Protein AF-X0Z3D9-F1 (afdb_monomer_lite)

Secondary structure (DSSP, 8-state):
-----PPPPPPPPPPP---S--HHHHHHHHHHHHHHHHHHT-S-EEEEEE-TTT--EEEEEEES---GGGGGGS-GGGSS-HHHH-----GGGGHHHHHHHHHHTTS--TT-EEEE-SEEEETTEEEE-SS--EEEEHHHHHHTT-HHHHHHHHTTS-HHHHHHHHT-

Radius of gyration: 25.2 Å; chains: 1; bounding box: 59×57×77 Å

Structure (mmCIF, N/CA/C/O backbone):
data_AF-X0Z3D9-F1
#
_entry.id   AF-X0Z3D9-F1
#
loop_
_atom_site.group_PDB
_atom_site.id
_atom_site.type_symbol
_atom_site.label_atom_id
_atom_site.label_alt_id
_atom_site.label_comp_id
_atom_site.label_asym_id
_atom_site.label_entity_id
_atom_site.label_seq_id
_atom_site.pdbx_PDB_ins_code
_atom_site.Cartn_x
_atom_site.Cartn_y
_atom_site.Cartn_z
_atom_site.occupancy
_atom_site.B_iso_or_equiv
_atom_site.auth_seq_id
_atom_site.auth_comp_id
_atom_site.auth_asym_id
_atom_site.auth_atom_id
_atom_site.pdbx_PDB_model_num
ATOM 1 N N . MET A 1 1 ? 28.939 40.260 -52.906 1.00 48.53 1 MET A N 1
ATOM 2 C CA . MET A 1 1 ? 28.468 39.968 -51.534 1.00 48.53 1 MET A CA 1
ATOM 3 C C . MET A 1 1 ? 29.134 38.681 -51.079 1.00 48.53 1 MET A C 1
ATOM 5 O O . MET A 1 1 ? 28.849 37.663 -51.698 1.00 48.53 1 MET A O 1
ATOM 9 N N . PRO A 1 2 ? 30.046 38.685 -50.094 1.00 54.38 2 PRO A N 1
ATOM 10 C CA . PRO A 1 2 ? 30.558 37.429 -49.574 1.00 54.38 2 PRO A CA 1
ATOM 11 C C . PRO A 1 2 ? 29.495 36.798 -48.664 1.00 54.38 2 PRO A C 1
ATOM 13 O O . PRO A 1 2 ? 29.003 37.431 -47.731 1.00 54.38 2 PRO A O 1
ATOM 16 N N . LEU A 1 3 ? 29.113 35.560 -48.979 1.00 55.81 3 LEU A N 1
ATOM 17 C CA . LEU A 1 3 ? 28.312 34.698 -48.115 1.00 55.81 3 LEU A CA 1
ATOM 18 C C . LEU A 1 3 ? 29.163 34.334 -46.894 1.00 55.81 3 LEU A C 1
ATOM 20 O O . LEU A 1 3 ? 30.202 33.692 -47.028 1.00 55.81 3 LEU A O 1
ATOM 24 N N . SER A 1 4 ? 28.738 34.771 -45.709 1.00 62.62 4 SER A N 1
ATOM 25 C CA . SER A 1 4 ? 29.351 34.367 -44.444 1.00 62.62 4 SER A CA 1
ATOM 26 C C . SER A 1 4 ? 28.965 32.912 -44.171 1.00 62.62 4 SER A C 1
ATOM 28 O O . SER A 1 4 ? 27.820 32.617 -43.826 1.00 62.62 4 SER A O 1
ATOM 30 N N . ILE A 1 5 ? 29.901 31.992 -44.399 1.00 66.25 5 ILE A N 1
ATOM 31 C CA . ILE A 1 5 ? 29.758 30.591 -44.004 1.00 66.25 5 ILE A CA 1
ATOM 32 C C . ILE A 1 5 ? 29.860 30.575 -42.477 1.00 66.25 5 ILE A C 1
ATOM 34 O O . ILE A 1 5 ? 30.923 30.853 -41.926 1.00 66.25 5 ILE A O 1
ATOM 38 N N . LYS A 1 6 ? 28.745 30.317 -41.783 1.00 66.31 6 LYS A N 1
ATOM 39 C CA . LYS A 1 6 ? 28.779 30.052 -40.340 1.00 66.31 6 LYS A CA 1
ATOM 40 C C . LYS A 1 6 ? 29.615 28.790 -40.116 1.00 66.31 6 LYS A C 1
ATOM 42 O O . LYS A 1 6 ? 29.271 27.738 -40.649 1.00 66.31 6 LYS A O 1
ATOM 47 N N . GLU A 1 7 ? 30.685 28.919 -39.337 1.00 69.25 7 GLU A N 1
ATOM 48 C CA . GLU A 1 7 ? 31.458 27.795 -38.798 1.00 69.25 7 GLU A CA 1
ATOM 49 C C . GLU A 1 7 ? 30.505 26.736 -38.204 1.00 69.25 7 GLU A C 1
ATOM 51 O O . GLU A 1 7 ? 29.535 27.108 -37.527 1.00 69.25 7 GLU A O 1
ATOM 56 N N . PRO A 1 8 ? 30.730 25.432 -38.455 1.00 67.06 8 PRO A N 1
ATOM 57 C CA . PRO A 1 8 ? 29.891 24.381 -37.900 1.00 67.06 8 PRO A CA 1
ATOM 58 C C . PRO A 1 8 ? 29.945 24.438 -36.371 1.00 67.06 8 PRO A C 1
ATOM 60 O O . PRO A 1 8 ? 31.006 24.353 -35.755 1.00 67.06 8 PRO A O 1
ATOM 63 N N . THR A 1 9 ? 28.785 24.613 -35.741 1.00 74.00 9 THR A N 1
ATOM 64 C CA . THR A 1 9 ? 28.669 24.603 -34.281 1.00 74.00 9 THR A CA 1
ATOM 65 C C . THR A 1 9 ? 29.103 23.244 -33.748 1.00 74.00 9 THR A C 1
ATOM 67 O O . THR A 1 9 ? 28.585 22.223 -34.202 1.00 74.00 9 THR A O 1
ATOM 70 N N . THR A 1 10 ? 30.013 23.218 -32.775 1.00 75.75 10 THR A N 1
ATOM 71 C CA . THR A 1 10 ? 30.435 21.978 -32.118 1.00 75.75 10 THR A CA 1
ATOM 72 C C . THR A 1 10 ? 29.220 21.285 -31.498 1.00 75.75 10 THR A C 1
ATOM 74 O O . THR A 1 10 ? 28.516 21.856 -30.661 1.00 75.75 10 THR A O 1
ATOM 77 N N . HIS A 1 11 ? 28.932 20.063 -31.945 1.00 79.56 11 HIS A N 1
ATOM 78 C CA . HIS A 1 11 ? 27.870 19.257 -31.353 1.00 79.56 11 HIS A CA 1
ATOM 79 C C . HIS A 1 11 ? 28.255 18.923 -29.908 1.00 79.56 11 HIS A C 1
ATOM 81 O O . HIS A 1 11 ? 29.385 18.518 -29.640 1.00 79.56 11 HIS A O 1
ATOM 87 N N . LYS A 1 12 ? 27.327 19.139 -28.974 1.00 84.50 12 LYS A N 1
ATOM 88 C CA . LYS A 1 12 ? 27.465 18.699 -27.584 1.00 84.50 12 LYS A CA 1
ATOM 89 C C . LYS A 1 12 ? 26.678 17.412 -27.410 1.00 84.50 12 LYS A C 1
ATOM 91 O O . LYS A 1 12 ? 25.503 17.375 -27.776 1.00 84.50 12 LYS A O 1
ATOM 96 N N . ASP A 1 13 ? 27.317 16.402 -26.838 1.00 89.31 13 ASP A N 1
ATOM 97 C CA . ASP A 1 13 ? 26.651 15.151 -26.494 1.00 89.31 13 ASP A CA 1
ATOM 98 C C . ASP A 1 13 ? 25.570 15.377 -25.430 1.00 89.31 13 ASP A C 1
ATOM 100 O O . ASP A 1 13 ? 25.634 16.311 -24.622 1.00 89.31 13 ASP A O 1
ATOM 104 N N . GLY A 1 14 ? 24.557 14.512 -25.446 1.00 91.25 14 GLY A N 1
ATOM 105 C CA . GLY A 1 14 ? 23.520 14.500 -24.421 1.00 91.25 14 GLY A CA 1
ATOM 106 C C . GLY A 1 14 ? 24.076 14.083 -23.058 1.00 91.25 14 GLY A C 1
ATOM 107 O O . GLY A 1 14 ? 25.029 13.311 -22.964 1.00 91.25 14 GLY A O 1
ATOM 108 N N . HIS A 1 15 ? 23.456 14.576 -21.988 1.00 94.56 15 HIS A N 1
ATOM 109 C CA . HIS A 1 15 ? 23.776 14.140 -20.630 1.00 94.56 15 HIS A CA 1
ATOM 110 C C . HIS A 1 15 ? 23.150 12.776 -20.314 1.00 94.56 15 HIS A C 1
ATOM 112 O O . HIS A 1 15 ? 22.060 12.457 -20.791 1.00 94.56 15 HIS A O 1
ATOM 118 N N . SER A 1 16 ? 23.811 12.008 -19.449 1.00 95.94 16 SER A N 1
ATOM 119 C CA . SER A 1 16 ? 23.262 10.775 -18.880 1.00 95.94 16 SER A CA 1
ATOM 120 C C . SER A 1 16 ? 22.297 11.066 -17.730 1.00 95.94 16 SER A C 1
ATOM 122 O O . SER A 1 16 ? 22.483 12.021 -16.975 1.00 95.94 16 SER A O 1
ATOM 124 N N . ILE A 1 17 ? 21.299 10.197 -17.566 1.00 96.75 17 ILE A N 1
ATOM 125 C CA . ILE A 1 17 ? 20.375 10.191 -16.428 1.00 96.75 17 ILE A CA 1
ATOM 126 C C . ILE A 1 17 ? 20.689 8.956 -15.585 1.00 96.75 17 ILE A C 1
ATOM 128 O O . ILE A 1 17 ? 20.706 7.843 -16.107 1.00 96.75 17 ILE A O 1
ATOM 132 N N . VAL A 1 18 ? 20.933 9.158 -14.291 1.00 97.44 18 VAL A N 1
ATOM 133 C CA . VAL A 1 18 ? 21.109 8.075 -13.318 1.00 97.44 18 VAL A CA 1
ATOM 134 C C . VAL A 1 18 ? 19.812 7.937 -12.534 1.00 97.44 18 VAL A C 1
ATOM 136 O O . VAL A 1 18 ? 19.299 8.920 -12.001 1.00 97.44 18 VAL A O 1
ATOM 139 N N . LEU A 1 19 ? 19.263 6.726 -12.512 1.00 98.25 19 LEU A N 1
ATOM 140 C CA . LEU A 1 19 ? 18.050 6.396 -11.772 1.00 98.25 19 LEU A CA 1
ATOM 141 C C . LEU A 1 19 ? 18.408 5.872 -10.378 1.00 98.25 19 LEU A C 1
ATOM 143 O O . LEU A 1 19 ? 19.526 5.426 -10.144 1.00 98.25 19 LEU A O 1
ATOM 147 N N . THR A 1 20 ? 17.424 5.871 -9.482 1.00 98.56 20 THR A N 1
ATOM 148 C CA . THR A 1 20 ? 17.495 5.185 -8.179 1.00 98.56 20 THR A CA 1
ATOM 149 C C . THR A 1 20 ? 17.198 3.688 -8.283 1.00 98.56 20 THR A C 1
ATOM 151 O O . THR A 1 20 ? 17.335 2.964 -7.303 1.00 98.56 20 THR A O 1
ATOM 154 N N . ILE A 1 21 ? 16.740 3.239 -9.456 1.00 98.56 21 ILE A N 1
ATOM 155 C CA . ILE A 1 21 ? 16.381 1.848 -9.714 1.00 98.56 21 ILE A CA 1
ATOM 156 C C . ILE A 1 21 ? 17.631 0.983 -9.602 1.00 98.56 21 ILE A C 1
ATOM 158 O O . ILE A 1 21 ? 18.633 1.235 -10.271 1.00 98.56 21 ILE A O 1
ATOM 162 N N . ASP A 1 22 ? 17.526 -0.068 -8.801 1.00 98.69 22 ASP A N 1
ATOM 163 C CA . ASP A 1 22 ? 18.503 -1.143 -8.751 1.00 98.69 22 ASP A CA 1
ATOM 164 C C . ASP A 1 22 ? 18.049 -2.240 -9.723 1.00 98.69 22 ASP A C 1
ATOM 166 O O . ASP A 1 22 ? 16.934 -2.756 -9.606 1.00 98.69 22 ASP A O 1
ATOM 170 N N . GLU A 1 23 ? 18.880 -2.587 -10.711 1.00 98.38 23 GLU A N 1
ATOM 171 C CA . GLU A 1 23 ? 18.469 -3.518 -11.773 1.00 98.38 23 GLU A CA 1
ATOM 172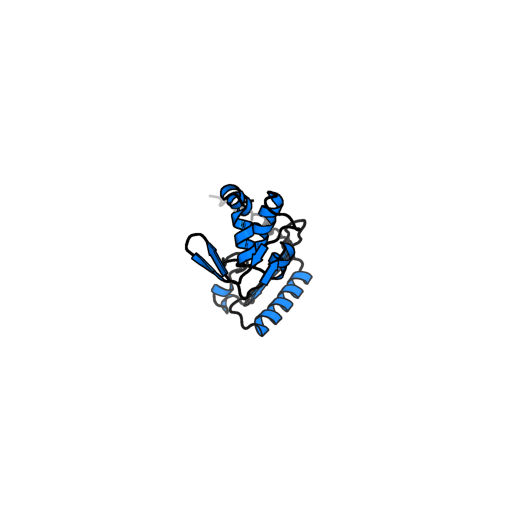 C C . GLU A 1 23 ? 18.133 -4.915 -11.234 1.00 98.38 23 GLU A C 1
ATOM 174 O O . GLU A 1 23 ? 17.233 -5.581 -11.750 1.00 98.38 23 GLU A O 1
ATOM 179 N N . VAL A 1 24 ? 18.825 -5.354 -10.177 1.00 98.62 24 VAL A N 1
ATOM 180 C CA . VAL A 1 24 ? 18.635 -6.681 -9.589 1.00 98.62 24 VAL A CA 1
ATOM 181 C C . VAL A 1 24 ? 17.309 -6.710 -8.839 1.00 98.62 24 VAL A C 1
ATOM 183 O O . VAL A 1 24 ? 16.515 -7.638 -9.013 1.00 98.62 24 VAL A O 1
ATOM 186 N N . ILE A 1 25 ? 17.028 -5.673 -8.044 1.00 98.69 25 ILE A N 1
ATOM 187 C CA . ILE A 1 25 ? 15.747 -5.541 -7.338 1.00 98.69 25 ILE A CA 1
ATOM 188 C C . ILE A 1 25 ? 14.599 -5.393 -8.342 1.00 98.69 25 ILE A C 1
ATOM 190 O O . ILE A 1 25 ? 13.558 -6.035 -8.166 1.00 98.69 25 ILE A O 1
ATOM 194 N N . GLN A 1 26 ? 14.778 -4.612 -9.411 1.00 98.75 26 GLN A N 1
ATOM 195 C CA . GLN A 1 26 ? 13.790 -4.466 -10.481 1.00 98.75 26 GLN A CA 1
ATOM 196 C C . GLN A 1 26 ? 13.462 -5.816 -11.119 1.00 98.75 26 GLN A C 1
ATOM 198 O O . GLN A 1 26 ? 12.290 -6.191 -11.157 1.00 98.75 26 GLN A O 1
ATOM 203 N N . TYR A 1 27 ? 14.477 -6.570 -11.547 1.00 98.44 27 TYR A N 1
ATOM 204 C CA . TYR A 1 27 ? 14.295 -7.876 -12.179 1.00 98.44 27 TYR A CA 1
ATOM 205 C C . TYR A 1 27 ? 13.538 -8.855 -11.268 1.00 98.44 27 TYR A C 1
ATOM 207 O O . TYR A 1 27 ? 12.531 -9.440 -11.671 1.00 98.44 27 TYR A O 1
ATOM 215 N N . ILE A 1 28 ? 13.956 -8.978 -10.001 1.00 98.69 28 ILE A N 1
ATOM 216 C CA . ILE A 1 28 ? 13.289 -9.854 -9.022 1.00 98.69 28 ILE A CA 1
ATOM 217 C C . ILE A 1 28 ? 11.829 -9.427 -8.810 1.00 98.69 28 ILE A C 1
ATOM 219 O O . ILE A 1 28 ? 10.932 -10.272 -8.724 1.00 98.69 28 ILE A O 1
ATOM 223 N N . THR A 1 29 ? 11.575 -8.119 -8.739 1.00 98.62 29 THR A N 1
ATOM 224 C CA . THR A 1 29 ? 10.229 -7.562 -8.551 1.00 98.62 29 THR A CA 1
ATOM 225 C C . THR A 1 29 ? 9.334 -7.863 -9.753 1.00 98.62 29 THR A C 1
ATOM 227 O O . THR A 1 29 ? 8.185 -8.276 -9.577 1.00 98.62 29 THR A O 1
ATOM 230 N N . GLU A 1 30 ? 9.849 -7.712 -10.973 1.00 98.31 30 GLU A N 1
ATOM 231 C CA . GLU A 1 30 ? 9.136 -8.037 -12.210 1.00 98.31 30 GLU A CA 1
ATOM 232 C C . GLU A 1 30 ? 8.808 -9.527 -12.320 1.00 98.31 30 GLU A C 1
ATOM 234 O O . GLU A 1 30 ? 7.672 -9.875 -12.657 1.00 98.31 30 GLU A O 1
ATOM 239 N N . GLU A 1 31 ? 9.757 -10.409 -11.991 1.00 98.25 31 GLU A N 1
ATOM 240 C CA . GLU A 1 31 ? 9.533 -11.857 -11.977 1.00 98.25 31 GLU A CA 1
ATOM 241 C C . GLU A 1 31 ? 8.477 -12.268 -10.944 1.00 98.25 31 GLU A C 1
ATOM 243 O O . GLU A 1 31 ? 7.591 -13.083 -11.230 1.00 98.25 31 GLU A O 1
ATOM 248 N N . ALA A 1 32 ? 8.551 -11.718 -9.730 1.00 98.38 32 ALA A N 1
ATOM 249 C CA . ALA A 1 32 ? 7.583 -11.999 -8.675 1.00 98.38 32 ALA A CA 1
ATOM 250 C C . ALA A 1 32 ? 6.179 -11.509 -9.059 1.00 98.38 32 ALA A C 1
ATOM 252 O O . ALA A 1 32 ? 5.195 -12.241 -8.892 1.00 98.38 32 ALA A O 1
ATOM 253 N N . LEU A 1 33 ? 6.087 -10.299 -9.620 1.00 98.31 33 LEU A N 1
ATOM 254 C CA . LEU A 1 33 ? 4.829 -9.730 -10.088 1.00 98.31 33 LEU A CA 1
ATOM 255 C C . LEU A 1 33 ? 4.241 -10.539 -11.246 1.00 98.31 33 LEU A C 1
ATOM 257 O O . LEU A 1 33 ? 3.034 -10.772 -11.256 1.00 98.31 33 LEU A O 1
ATOM 261 N N . ASP A 1 34 ? 5.060 -11.006 -12.191 1.00 97.38 34 ASP A N 1
ATOM 262 C CA . ASP A 1 34 ? 4.592 -11.845 -13.297 1.00 97.38 34 ASP A CA 1
ATOM 263 C C . ASP A 1 34 ? 3.967 -13.149 -12.785 1.00 97.38 34 ASP A C 1
ATOM 265 O O . ASP A 1 34 ? 2.822 -13.461 -13.117 1.00 97.38 34 ASP A O 1
ATOM 269 N N . LYS A 1 35 ? 4.651 -13.852 -11.872 1.00 97.44 35 LYS A N 1
ATOM 270 C CA . LYS A 1 35 ? 4.127 -15.075 -11.237 1.00 97.44 35 LYS A CA 1
ATOM 271 C C . LYS A 1 35 ? 2.785 -14.823 -10.541 1.00 97.44 35 LYS A C 1
ATOM 273 O O . LYS A 1 35 ? 1.847 -15.612 -10.692 1.00 97.44 35 LYS A O 1
ATOM 278 N N . ALA A 1 36 ? 2.667 -13.722 -9.797 1.00 97.88 36 ALA A N 1
ATOM 279 C CA . ALA A 1 36 ? 1.425 -13.344 -9.125 1.00 97.88 36 ALA A CA 1
ATOM 280 C C . ALA A 1 36 ? 0.308 -12.970 -10.118 1.00 97.88 36 ALA A C 1
ATOM 282 O O . ALA A 1 36 ? -0.849 -13.363 -9.934 1.00 97.88 36 ALA A O 1
ATOM 283 N N . PHE A 1 37 ? 0.644 -12.255 -11.191 1.00 97.31 37 PHE A N 1
ATOM 284 C CA . PHE A 1 37 ? -0.285 -11.841 -12.240 1.00 97.31 37 PHE A CA 1
ATOM 285 C C . PHE A 1 37 ? -0.876 -13.050 -12.980 1.00 97.31 37 PHE A C 1
ATOM 287 O O . PHE A 1 37 ? -2.099 -13.175 -13.069 1.00 97.31 37 PHE A O 1
ATOM 294 N N . GLN A 1 38 ? -0.032 -14.000 -13.400 1.00 95.75 38 GLN A N 1
ATOM 295 C CA . GLN A 1 38 ? -0.479 -15.230 -14.067 1.00 95.75 38 GLN A CA 1
ATOM 296 C C . GLN A 1 38 ? -1.383 -16.082 -13.165 1.00 95.75 38 GLN A C 1
ATOM 298 O O . GLN A 1 38 ? -2.407 -16.603 -13.611 1.00 95.75 38 GLN A O 1
ATOM 303 N N . LYS A 1 39 ? -1.048 -16.196 -11.872 1.00 97.44 39 LYS A N 1
ATOM 304 C CA . LYS A 1 39 ? -1.842 -16.970 -10.906 1.00 97.44 39 LYS A CA 1
ATOM 305 C C . LYS A 1 39 ? -3.196 -16.326 -10.600 1.00 97.44 39 LYS A C 1
ATOM 307 O O . LYS A 1 39 ? -4.192 -17.033 -10.463 1.00 97.44 39 LYS A O 1
ATOM 312 N N . SER A 1 40 ? -3.230 -15.004 -10.450 1.00 96.75 40 SER A N 1
ATOM 313 C CA . SER A 1 40 ? -4.429 -14.265 -10.028 1.00 96.75 40 SER A CA 1
ATOM 314 C C . SER A 1 40 ? -5.428 -14.012 -11.155 1.00 96.75 40 SER A C 1
ATOM 316 O O . SER A 1 40 ? -6.600 -13.776 -10.867 1.00 96.75 40 SER A O 1
ATOM 318 N N . LYS A 1 41 ? -4.988 -14.051 -12.422 1.00 93.19 41 LYS A N 1
ATOM 319 C CA . LYS A 1 41 ? -5.784 -13.620 -13.588 1.00 93.19 41 LYS A CA 1
ATOM 320 C C . LYS A 1 41 ? -6.318 -12.185 -13.433 1.00 93.19 41 LYS A C 1
ATOM 322 O O . LYS A 1 41 ? -7.414 -11.866 -13.897 1.00 93.19 41 LYS A O 1
ATOM 327 N N . ALA A 1 42 ? -5.563 -11.329 -12.743 1.00 95.06 42 ALA A N 1
ATOM 328 C CA . ALA A 1 42 ? -5.912 -9.928 -12.554 1.00 95.06 42 ALA A CA 1
ATOM 329 C C . ALA A 1 42 ? -5.897 -9.160 -13.889 1.00 95.06 42 ALA A C 1
ATOM 331 O O . ALA A 1 42 ? -5.232 -9.550 -14.845 1.00 95.06 42 ALA A O 1
ATOM 332 N N . LYS A 1 43 ? -6.610 -8.028 -13.953 1.00 94.06 43 LYS A N 1
ATOM 333 C CA . LYS A 1 43 ? -6.583 -7.135 -15.129 1.00 94.06 43 LYS A CA 1
ATOM 334 C C . LYS A 1 43 ? -5.262 -6.371 -15.249 1.00 94.06 43 LYS A C 1
ATOM 336 O O . LYS A 1 43 ? -4.804 -6.103 -16.354 1.00 94.06 43 LYS A O 1
ATOM 341 N N . ALA A 1 44 ? -4.677 -6.018 -14.108 1.00 95.00 44 ALA A N 1
ATOM 342 C CA . ALA A 1 44 ? -3.384 -5.366 -13.987 1.00 95.00 44 ALA A CA 1
ATOM 343 C C . ALA A 1 44 ? -2.757 -5.709 -12.627 1.00 95.00 44 ALA A C 1
ATOM 345 O O . ALA A 1 44 ? -3.462 -6.112 -11.700 1.00 95.00 44 ALA A O 1
ATOM 346 N N . GLY A 1 45 ? -1.446 -5.535 -12.511 1.00 96.00 45 GLY A N 1
ATOM 347 C CA . GLY A 1 45 ? -0.683 -5.672 -11.277 1.00 96.00 45 GLY A CA 1
ATOM 348 C C . GLY A 1 45 ? 0.432 -4.634 -11.229 1.00 96.00 45 GLY A C 1
ATOM 349 O O . GLY A 1 45 ? 0.987 -4.274 -12.265 1.00 96.00 45 GLY A O 1
ATOM 350 N N . ILE A 1 46 ? 0.735 -4.140 -10.033 1.00 97.31 46 ILE A N 1
ATOM 351 C CA . ILE A 1 46 ? 1.773 -3.140 -9.777 1.00 97.31 46 ILE A CA 1
ATOM 352 C C . ILE A 1 46 ? 2.554 -3.601 -8.546 1.00 97.31 46 ILE A C 1
ATOM 354 O O . ILE A 1 46 ? 1.949 -4.056 -7.574 1.00 97.31 46 ILE A O 1
ATOM 358 N N . ALA A 1 47 ? 3.876 -3.471 -8.580 1.00 97.94 47 ALA A N 1
ATOM 359 C CA . ALA A 1 47 ? 4.742 -3.667 -7.425 1.00 97.94 47 ALA A CA 1
ATOM 360 C C . ALA A 1 47 ? 5.780 -2.541 -7.369 1.00 97.94 47 ALA A C 1
ATOM 362 O O . ALA A 1 47 ? 6.421 -2.237 -8.374 1.00 97.94 47 ALA A O 1
ATOM 363 N N . ILE A 1 48 ? 5.924 -1.915 -6.201 1.00 98.31 48 ILE A N 1
ATOM 364 C CA . ILE A 1 48 ? 6.869 -0.820 -5.960 1.00 98.31 48 ILE A CA 1
ATOM 365 C C . ILE A 1 48 ? 7.719 -1.199 -4.750 1.00 98.31 48 ILE A C 1
ATOM 367 O O . ILE A 1 48 ? 7.175 -1.613 -3.725 1.00 98.31 48 ILE A O 1
ATOM 371 N N . VAL A 1 49 ? 9.035 -1.045 -4.871 1.00 98.56 49 VAL A N 1
ATOM 372 C CA . VAL A 1 49 ? 9.995 -1.232 -3.778 1.00 98.56 49 VAL A CA 1
ATOM 373 C C . VAL A 1 49 ? 10.642 0.112 -3.484 1.00 98.56 49 VAL A C 1
ATOM 375 O O . VAL A 1 49 ? 11.168 0.762 -4.388 1.00 98.56 49 VAL A O 1
ATOM 378 N N . VAL A 1 50 ? 10.582 0.526 -2.222 1.00 98.56 50 VAL A N 1
ATOM 379 C CA . VAL A 1 50 ? 11.050 1.835 -1.758 1.00 98.56 50 VAL A CA 1
ATOM 380 C C . VAL A 1 50 ? 12.071 1.633 -0.647 1.00 98.56 50 VAL A C 1
ATOM 382 O O . VAL A 1 50 ? 11.825 0.830 0.253 1.00 98.56 50 VAL A O 1
ATOM 385 N N . GLU A 1 51 ? 13.179 2.373 -0.682 1.00 98.38 51 GLU A N 1
ATOM 386 C CA . GLU A 1 51 ? 14.094 2.492 0.458 1.00 98.38 51 GLU A CA 1
ATOM 387 C C . GLU A 1 51 ? 13.444 3.384 1.533 1.00 98.38 51 GLU A C 1
ATOM 389 O O . GLU A 1 51 ? 13.263 4.583 1.299 1.00 98.38 51 GLU A O 1
ATOM 394 N N . PRO A 1 52 ? 13.080 2.863 2.722 1.00 97.31 52 PRO A N 1
ATOM 395 C CA . PRO A 1 52 ? 12.284 3.620 3.689 1.00 97.31 52 PRO A CA 1
ATOM 396 C C . PRO A 1 52 ? 12.966 4.880 4.224 1.00 97.31 52 PRO A C 1
ATOM 398 O O . PRO A 1 52 ? 12.281 5.817 4.628 1.00 97.31 52 PRO A O 1
ATOM 401 N N . LYS A 1 53 ? 14.305 4.907 4.268 1.00 97.81 53 LYS A N 1
ATOM 402 C CA . LYS A 1 53 ? 15.046 6.055 4.809 1.00 97.81 53 LYS A CA 1
ATOM 403 C C . LYS A 1 53 ? 15.130 7.225 3.836 1.00 97.81 53 LYS A C 1
ATOM 405 O O . LYS A 1 53 ? 15.104 8.369 4.280 1.00 97.81 53 LYS A O 1
ATOM 410 N N . THR A 1 54 ? 15.283 6.943 2.544 1.00 97.88 54 THR A N 1
ATOM 411 C CA . THR A 1 54 ? 15.527 7.962 1.509 1.00 97.88 54 THR A CA 1
ATOM 412 C C . THR A 1 54 ? 14.289 8.246 0.663 1.00 97.88 54 THR A C 1
ATOM 414 O O . THR A 1 54 ? 14.191 9.315 0.068 1.00 97.88 54 THR A O 1
ATOM 417 N N . GLY A 1 55 ? 13.333 7.314 0.618 1.00 97.56 55 GLY A N 1
ATOM 418 C CA . GLY A 1 55 ? 12.193 7.362 -0.295 1.00 97.56 55 GLY A CA 1
ATOM 419 C C . GLY A 1 55 ? 12.560 7.014 -1.740 1.00 97.56 55 GLY A C 1
ATOM 420 O O . GLY A 1 55 ? 11.720 7.147 -2.629 1.00 97.56 55 GLY A O 1
ATOM 421 N N . GLU A 1 56 ? 13.797 6.579 -1.993 1.00 98.50 56 GLU A N 1
ATOM 422 C CA . GLU A 1 56 ? 14.247 6.182 -3.323 1.00 98.50 56 GLU A CA 1
ATOM 423 C C . GLU A 1 56 ? 13.451 4.980 -3.827 1.00 98.50 56 GLU A C 1
ATOM 425 O O . GLU A 1 56 ? 13.207 4.015 -3.098 1.00 98.50 56 GLU A O 1
ATOM 430 N N . ILE A 1 57 ? 13.049 5.037 -5.097 1.00 98.62 57 ILE A N 1
ATOM 431 C CA . ILE A 1 57 ? 12.361 3.924 -5.741 1.00 98.62 57 ILE A CA 1
ATOM 432 C C . ILE A 1 57 ? 13.424 2.977 -6.277 1.00 98.62 57 ILE A C 1
ATOM 434 O O . ILE A 1 57 ? 14.099 3.296 -7.256 1.00 98.62 57 ILE A O 1
ATOM 438 N N . LEU A 1 58 ? 13.555 1.821 -5.636 1.00 98.69 58 LEU A N 1
ATOM 439 C CA . LEU A 1 58 ? 14.509 0.784 -6.023 1.00 98.69 58 LEU A CA 1
ATOM 440 C C . LEU A 1 58 ? 13.955 -0.097 -7.144 1.00 98.69 58 LEU A C 1
ATOM 442 O O . LEU A 1 58 ? 14.717 -0.587 -7.970 1.00 98.69 58 LEU A O 1
ATOM 446 N N . ALA A 1 59 ? 12.631 -0.277 -7.187 1.00 98.75 59 ALA A N 1
ATOM 447 C CA . ALA A 1 59 ? 11.945 -0.964 -8.273 1.00 98.75 59 ALA A CA 1
ATOM 448 C C . ALA A 1 59 ? 10.509 -0.464 -8.466 1.00 98.75 59 ALA A C 1
ATOM 450 O O . ALA A 1 59 ? 9.815 -0.116 -7.508 1.00 98.75 59 ALA A O 1
ATOM 451 N N . MET A 1 60 ? 10.045 -0.482 -9.713 1.00 98.50 60 MET A N 1
ATOM 452 C CA . MET A 1 60 ? 8.677 -0.171 -10.114 1.00 98.50 60 MET A CA 1
ATOM 453 C C . MET A 1 60 ? 8.274 -1.085 -11.277 1.00 98.50 60 MET A C 1
ATOM 455 O O . MET A 1 60 ? 8.627 -0.846 -12.430 1.00 98.50 60 MET A O 1
ATOM 459 N N . ALA A 1 61 ? 7.536 -2.148 -10.970 1.00 98.00 61 ALA A N 1
ATOM 460 C CA . ALA A 1 61 ? 7.119 -3.171 -11.923 1.00 98.00 61 ALA A CA 1
ATOM 461 C C . ALA A 1 61 ? 5.609 -3.116 -12.180 1.00 98.00 61 ALA A C 1
ATOM 463 O O . ALA A 1 61 ? 4.814 -2.864 -11.270 1.00 98.00 61 ALA A O 1
ATOM 464 N N . ILE A 1 62 ? 5.204 -3.381 -13.426 1.00 97.38 62 ILE A N 1
ATOM 465 C CA . ILE A 1 62 ? 3.803 -3.341 -13.864 1.00 97.38 62 ILE A CA 1
ATOM 466 C C . ILE A 1 62 ? 3.496 -4.543 -14.758 1.00 97.38 62 ILE A C 1
ATOM 468 O O . ILE A 1 62 ? 4.319 -4.958 -15.575 1.00 97.38 62 ILE A O 1
ATOM 472 N N . LYS A 1 63 ? 2.283 -5.087 -14.633 1.00 96.25 63 LYS A N 1
ATOM 473 C CA . LYS A 1 63 ? 1.704 -6.070 -15.554 1.00 96.25 63 LYS A CA 1
ATOM 474 C C . LYS A 1 63 ? 0.277 -5.663 -15.952 1.00 96.25 63 LYS A C 1
ATOM 476 O O . LYS A 1 63 ? -0.453 -5.161 -15.100 1.00 96.25 63 LYS A O 1
ATOM 481 N N . PRO A 1 64 ? -0.156 -5.908 -17.203 1.00 95.19 64 PRO A N 1
ATOM 482 C CA . PRO A 1 64 ? 0.690 -6.244 -18.352 1.00 95.19 64 PRO A CA 1
ATOM 483 C C . PRO A 1 64 ? 1.655 -5.093 -18.703 1.00 95.19 64 PRO A C 1
ATOM 485 O O . PRO A 1 64 ? 1.347 -3.931 -18.457 1.00 95.19 64 PRO A O 1
ATOM 488 N N . SER A 1 65 ? 2.815 -5.440 -19.268 1.00 92.88 65 SER A N 1
ATOM 489 C CA . SER A 1 65 ? 3.834 -4.496 -19.761 1.00 92.88 65 SER A CA 1
ATOM 490 C C . SER A 1 65 ? 4.030 -4.667 -21.277 1.00 92.88 65 SER A C 1
ATOM 492 O O . SER A 1 65 ? 3.341 -5.477 -21.904 1.00 92.88 65 SER A O 1
ATOM 494 N N . TYR A 1 66 ? 4.950 -3.912 -21.871 1.00 94.94 66 TYR A N 1
ATOM 495 C CA . TYR A 1 66 ? 5.289 -3.946 -23.294 1.00 94.94 66 TYR A CA 1
ATOM 496 C C . TYR A 1 66 ? 6.808 -3.920 -23.501 1.00 94.94 66 TYR A C 1
ATOM 498 O O . TYR A 1 66 ? 7.545 -3.462 -22.632 1.00 94.94 66 TYR A O 1
ATOM 506 N N . ASP A 1 67 ? 7.272 -4.395 -24.660 1.00 95.69 67 ASP A N 1
ATOM 507 C CA . ASP A 1 67 ? 8.669 -4.231 -25.073 1.00 95.69 67 ASP A CA 1
ATOM 508 C C . ASP A 1 67 ? 8.845 -2.852 -25.736 1.00 95.69 67 ASP A C 1
ATOM 510 O O . ASP A 1 67 ? 8.254 -2.611 -26.800 1.00 95.69 67 ASP A O 1
ATOM 514 N N . PRO A 1 68 ? 9.640 -1.938 -25.150 1.00 94.56 68 PRO A N 1
ATOM 515 C CA . PRO A 1 68 ? 9.837 -0.605 -25.705 1.00 94.56 68 PRO A CA 1
ATOM 516 C C . PRO A 1 68 ? 10.533 -0.620 -27.072 1.00 94.56 68 PRO A C 1
ATOM 518 O O . PRO A 1 68 ? 10.279 0.276 -27.877 1.00 94.56 68 PRO A O 1
ATOM 521 N N . ASN A 1 69 ? 11.321 -1.653 -27.399 1.00 97.38 69 ASN A N 1
ATOM 522 C CA . ASN A 1 69 ? 11.943 -1.793 -28.722 1.00 97.38 69 ASN A CA 1
ATOM 523 C C . ASN A 1 69 ? 10.903 -2.015 -29.835 1.00 97.38 69 ASN A C 1
ATOM 525 O O . ASN A 1 69 ? 11.173 -1.746 -31.006 1.00 97.38 69 ASN A O 1
ATOM 529 N N . TYR A 1 70 ? 9.699 -2.477 -29.476 1.00 96.88 70 TYR A N 1
ATOM 530 C CA . TYR A 1 70 ? 8.588 -2.731 -30.396 1.00 96.88 70 TYR A CA 1
ATOM 531 C C . TYR A 1 70 ? 7.274 -2.100 -29.917 1.00 96.88 70 TYR A C 1
ATOM 533 O O . TYR A 1 70 ? 6.197 -2.658 -30.138 1.00 96.88 70 TYR A O 1
ATOM 541 N N . PHE A 1 71 ? 7.338 -0.936 -29.263 1.00 94.69 71 PHE A N 1
ATOM 542 C CA . PHE A 1 71 ? 6.186 -0.284 -28.623 1.00 94.69 71 PHE A CA 1
ATOM 543 C C . PHE A 1 71 ? 4.967 -0.110 -29.551 1.00 94.69 71 PHE A C 1
ATOM 545 O O . PHE A 1 71 ? 3.822 -0.238 -29.116 1.00 94.69 71 PHE A O 1
ATOM 552 N N . ASN A 1 72 ? 5.202 0.116 -30.847 1.00 96.19 72 ASN A N 1
ATOM 553 C CA . ASN A 1 72 ? 4.176 0.272 -31.880 1.00 96.19 72 ASN A CA 1
ATOM 554 C C . ASN A 1 72 ? 3.335 -0.994 -32.139 1.00 96.19 72 ASN A C 1
ATOM 556 O O . ASN A 1 72 ? 2.276 -0.892 -32.756 1.00 96.19 72 ASN A O 1
ATOM 560 N N . LYS A 1 73 ? 3.778 -2.168 -31.673 1.00 96.81 73 LYS A N 1
ATOM 561 C CA . LYS A 1 73 ? 3.018 -3.429 -31.733 1.00 96.81 73 LYS A CA 1
ATOM 562 C C . LYS A 1 73 ? 2.028 -3.587 -30.576 1.00 96.81 73 LYS A C 1
ATOM 564 O O . LYS A 1 73 ? 1.209 -4.502 -30.607 1.00 96.81 73 LYS A O 1
ATOM 569 N N . TYR A 1 74 ? 2.097 -2.721 -29.566 1.00 96.19 74 TYR A N 1
ATOM 570 C CA . TYR A 1 74 ? 1.276 -2.797 -28.361 1.00 96.19 74 TYR A CA 1
ATOM 571 C C . TYR A 1 74 ? 0.219 -1.682 -28.331 1.00 96.19 74 TYR A C 1
ATOM 573 O O . TYR A 1 74 ? 0.465 -0.581 -28.832 1.00 96.19 74 TYR A O 1
ATOM 581 N N . PRO A 1 75 ? -0.954 -1.916 -27.711 1.00 95.56 75 PRO A N 1
ATOM 582 C CA . PRO A 1 75 ? -1.941 -0.867 -27.482 1.00 95.56 75 PRO A CA 1
ATOM 583 C C . PRO A 1 75 ? -1.360 0.281 -26.652 1.00 95.56 75 PRO A C 1
ATOM 585 O O . PRO A 1 75 ? -0.667 0.044 -25.663 1.00 95.56 75 PRO A O 1
ATOM 588 N N . ARG A 1 76 ? -1.722 1.526 -26.989 1.00 93.38 76 ARG A N 1
ATOM 589 C CA . ARG A 1 76 ? -1.240 2.727 -26.277 1.00 93.38 76 ARG A CA 1
ATOM 590 C C . ARG A 1 76 ? -1.552 2.724 -24.779 1.00 93.38 76 ARG A C 1
ATOM 592 O O . ARG A 1 76 ? -0.813 3.316 -24.005 1.00 93.38 76 ARG A O 1
ATOM 599 N N . ASP A 1 77 ? -2.619 2.043 -24.364 1.00 92.88 77 ASP A N 1
ATOM 600 C CA . ASP A 1 77 ? -2.981 1.895 -2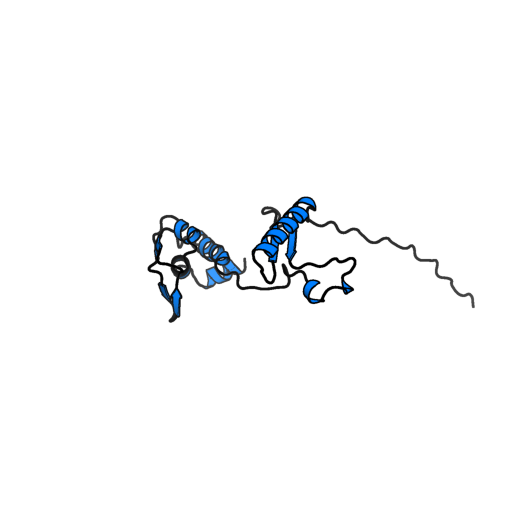2.948 1.00 92.88 77 ASP A CA 1
ATOM 601 C C . ASP A 1 77 ? -1.924 1.133 -22.126 1.00 92.88 77 ASP A C 1
ATOM 603 O O . ASP A 1 77 ? -1.862 1.296 -20.911 1.00 92.88 77 ASP A O 1
ATOM 607 N N . LEU A 1 78 ? -1.067 0.330 -22.769 1.00 94.44 78 LEU A N 1
ATOM 608 C CA . LEU A 1 78 ? 0.049 -0.348 -22.102 1.00 94.44 78 LEU A CA 1
ATOM 609 C C . LEU A 1 78 ? 1.280 0.544 -21.945 1.00 94.44 78 LEU A C 1
ATOM 611 O O . LEU A 1 78 ? 2.167 0.210 -21.170 1.00 94.44 78 LEU A O 1
ATOM 615 N N . TRP A 1 79 ? 1.347 1.672 -22.657 1.00 93.69 79 TRP A N 1
ATOM 616 C CA . TRP A 1 79 ? 2.528 2.536 -22.644 1.00 93.69 79 TRP A CA 1
ATOM 617 C C . TRP A 1 79 ? 2.659 3.338 -21.348 1.00 93.69 79 TRP A C 1
ATOM 619 O O . TRP A 1 79 ? 3.752 3.790 -21.009 1.00 93.69 79 TRP A O 1
ATOM 629 N N . ARG A 1 80 ? 1.551 3.537 -20.624 1.00 92.56 80 ARG A N 1
ATOM 630 C CA . ARG A 1 80 ? 1.538 4.317 -19.385 1.00 92.56 80 ARG A CA 1
ATOM 631 C C . ARG A 1 80 ? 2.060 3.515 -18.201 1.00 92.56 80 ARG A C 1
ATOM 633 O O . ARG A 1 80 ? 1.761 2.336 -18.023 1.00 92.56 80 ARG A O 1
ATOM 640 N N . ASN A 1 81 ? 2.757 4.219 -17.321 1.00 94.75 81 ASN A N 1
ATOM 641 C CA . ASN A 1 81 ? 3.147 3.699 -16.027 1.00 94.75 81 ASN A CA 1
ATOM 642 C C . ASN A 1 81 ? 1.953 3.798 -15.058 1.00 94.75 81 ASN A C 1
ATOM 644 O O . ASN A 1 81 ? 1.676 4.854 -14.485 1.00 94.75 81 ASN A O 1
ATOM 648 N N . ARG A 1 82 ? 1.208 2.698 -14.904 1.00 94.94 82 ARG A N 1
ATOM 649 C CA . ARG A 1 82 ? 0.017 2.630 -14.037 1.00 94.94 82 ARG A CA 1
ATOM 650 C C . ARG A 1 82 ? 0.311 2.939 -12.572 1.00 94.94 82 ARG A C 1
ATOM 652 O O . ARG A 1 82 ? -0.572 3.451 -11.900 1.00 94.94 82 ARG A O 1
ATOM 659 N N . ALA A 1 83 ? 1.537 2.701 -12.101 1.00 95.44 83 ALA A N 1
ATOM 660 C CA . ALA A 1 83 ? 1.927 2.971 -10.718 1.00 95.44 83 ALA A CA 1
ATOM 661 C C . ALA A 1 83 ? 1.788 4.452 -10.332 1.00 95.44 83 ALA A C 1
ATOM 663 O O . ALA A 1 83 ? 1.573 4.755 -9.164 1.00 95.44 83 ALA A O 1
ATOM 664 N N . VAL A 1 84 ? 1.882 5.359 -11.310 1.00 96.25 84 VAL A N 1
ATOM 665 C CA . VAL A 1 84 ? 1.795 6.813 -11.089 1.00 96.25 84 VAL A CA 1
ATOM 666 C C . VAL A 1 84 ? 0.627 7.478 -11.821 1.00 96.25 84 VAL A C 1
ATOM 668 O O . VAL A 1 84 ? 0.364 8.656 -11.600 1.00 96.25 84 VAL A O 1
ATOM 671 N N . THR A 1 85 ? -0.064 6.755 -12.708 1.00 96.00 85 THR A N 1
ATOM 672 C CA . THR A 1 85 ? -1.164 7.308 -13.522 1.00 96.00 85 THR A 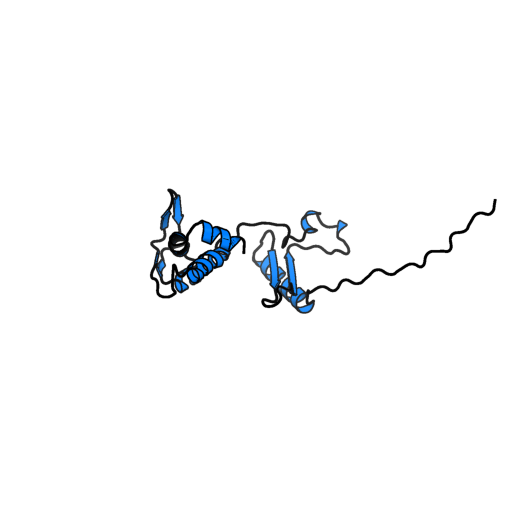CA 1
ATOM 673 C C . THR A 1 85 ? -2.547 6.818 -13.112 1.00 96.00 85 THR A C 1
ATOM 675 O O . THR A 1 85 ? -3.515 7.551 -13.310 1.00 96.00 85 THR A O 1
ATOM 678 N N . ASP A 1 86 ? -2.661 5.615 -12.542 1.00 93.94 86 ASP A N 1
ATOM 679 C CA . ASP A 1 86 ? -3.949 5.043 -12.152 1.00 93.94 86 ASP A CA 1
ATOM 680 C C . ASP A 1 86 ? -4.195 5.279 -10.655 1.00 93.94 86 ASP A C 1
ATOM 682 O O . ASP A 1 86 ? -3.420 4.847 -9.804 1.00 93.94 86 ASP A O 1
ATOM 686 N N . ALA A 1 87 ? -5.308 5.938 -10.330 1.00 94.38 87 ALA A N 1
ATOM 687 C CA . ALA A 1 87 ? -5.796 6.058 -8.960 1.00 94.38 87 ALA A CA 1
ATOM 688 C C . ALA A 1 87 ? -6.803 4.940 -8.652 1.00 94.38 87 ALA A C 1
ATOM 690 O O . ALA A 1 87 ? -7.616 4.566 -9.500 1.00 94.38 87 ALA A O 1
ATOM 691 N N . TYR A 1 88 ? -6.772 4.429 -7.423 1.00 93.62 88 TYR A N 1
ATOM 692 C CA . TYR A 1 88 ? -7.736 3.457 -6.913 1.00 93.62 88 TYR A CA 1
ATOM 693 C C . TYR A 1 88 ? -8.021 3.721 -5.433 1.00 93.62 88 TYR A C 1
ATOM 695 O O . TYR A 1 88 ? -7.224 4.349 -4.735 1.00 93.62 88 TYR A O 1
ATOM 703 N N . GLU A 1 89 ? -9.167 3.246 -4.948 1.00 95.31 89 GLU A N 1
ATOM 704 C CA . GLU A 1 89 ? -9.503 3.336 -3.529 1.00 95.31 89 GLU A CA 1
ATOM 705 C C . GLU A 1 89 ? -8.582 2.404 -2.718 1.00 95.31 89 GLU A C 1
ATOM 707 O O . GLU A 1 89 ? -8.577 1.195 -2.962 1.00 95.31 89 GLU A O 1
ATOM 712 N N . PRO A 1 90 ? -7.816 2.915 -1.737 1.00 94.06 90 PRO A N 1
ATOM 713 C CA . PRO A 1 90 ? -6.816 2.119 -1.017 1.00 94.06 90 PRO A CA 1
ATOM 714 C C . PRO A 1 90 ? -7.434 1.010 -0.146 1.00 94.06 90 PRO A C 1
ATOM 716 O O . PRO A 1 90 ? -6.771 0.032 0.205 1.00 94.06 90 PRO A O 1
ATOM 719 N N . GLY A 1 91 ? -8.715 1.136 0.212 1.00 94.81 91 GLY A N 1
ATOM 720 C CA . GLY A 1 91 ? -9.403 0.184 1.077 1.00 94.81 91 GLY A CA 1
ATOM 721 C C . GLY A 1 91 ? -8.702 0.032 2.431 1.00 94.81 91 GLY A C 1
ATOM 722 O O . GLY A 1 91 ? -8.240 1.003 3.031 1.00 94.81 91 GLY A O 1
ATOM 723 N N . SER A 1 92 ? -8.607 -1.203 2.929 1.00 95.88 92 SER A N 1
ATOM 724 C CA . SER A 1 92 ? -8.053 -1.496 4.257 1.00 95.88 92 SER A CA 1
ATOM 725 C C . SER A 1 92 ? -6.593 -1.075 4.463 1.00 95.88 92 SER A C 1
ATOM 727 O O . SER A 1 92 ? -6.190 -0.934 5.615 1.00 95.88 92 SER A O 1
ATOM 729 N N . THR A 1 93 ? -5.798 -0.851 3.410 1.00 95.38 93 THR A N 1
ATOM 730 C CA . THR A 1 93 ? -4.413 -0.364 3.574 1.00 95.38 93 THR A CA 1
ATOM 731 C C . THR A 1 93 ? -4.379 1.046 4.173 1.00 95.38 93 THR A C 1
ATOM 733 O O . THR A 1 93 ? -3.451 1.381 4.905 1.00 95.38 93 THR A O 1
ATOM 736 N N . PHE A 1 94 ? -5.440 1.837 3.978 1.00 96.12 94 PHE A N 1
ATOM 737 C CA . PHE A 1 94 ? -5.570 3.184 4.534 1.00 96.12 94 PHE A CA 1
ATOM 738 C C . PHE A 1 94 ? -5.793 3.210 6.053 1.00 96.12 94 PHE A C 1
ATOM 740 O O . PHE A 1 94 ? -5.527 4.219 6.702 1.00 96.12 94 PHE A O 1
ATOM 747 N N . LYS A 1 95 ? -6.235 2.095 6.653 1.00 96.25 95 LYS A N 1
ATOM 748 C CA . LYS A 1 95 ? -6.498 1.996 8.102 1.00 96.25 95 LYS A CA 1
ATOM 749 C C . LYS A 1 95 ? -5.276 2.346 8.949 1.00 96.25 95 LYS A C 1
ATOM 751 O O . LYS A 1 95 ? -5.436 2.835 10.065 1.00 96.25 95 LYS A O 1
ATOM 756 N N . VAL A 1 96 ? -4.073 2.118 8.415 1.00 95.19 96 VAL A N 1
ATOM 757 C CA . VAL A 1 96 ? -2.811 2.467 9.077 1.00 95.19 96 VAL A CA 1
ATOM 758 C C . VAL A 1 96 ? -2.749 3.963 9.374 1.00 95.19 96 VAL A C 1
ATOM 760 O O . VAL A 1 96 ? -2.324 4.324 10.465 1.00 95.19 96 VAL A O 1
ATOM 763 N N . ILE A 1 97 ? -3.244 4.819 8.472 1.00 96.19 97 ILE A N 1
ATOM 764 C CA . ILE A 1 97 ? -3.282 6.270 8.688 1.00 96.19 97 ILE A CA 1
ATOM 765 C C . ILE A 1 97 ? -4.197 6.596 9.867 1.00 96.19 97 ILE A C 1
ATOM 767 O O . ILE A 1 97 ? -3.743 7.195 10.830 1.00 96.19 97 ILE A O 1
ATOM 771 N N . THR A 1 98 ? -5.448 6.122 9.860 1.00 96.56 98 THR A N 1
ATOM 772 C CA . THR A 1 98 ? -6.402 6.364 10.959 1.00 96.56 98 THR A CA 1
ATOM 773 C C . THR A 1 98 ? -5.867 5.911 12.314 1.00 96.56 98 THR A C 1
ATOM 775 O O . THR A 1 98 ? -5.981 6.638 13.299 1.00 96.56 98 THR A O 1
ATOM 778 N N . ILE A 1 99 ? -5.271 4.720 12.375 1.00 96.56 99 ILE A N 1
ATOM 779 C CA . ILE A 1 99 ? -4.744 4.163 13.624 1.00 96.56 99 ILE A CA 1
ATOM 780 C C . ILE A 1 99 ? -3.499 4.928 14.082 1.00 96.56 99 ILE A C 1
ATOM 782 O O . ILE A 1 99 ? -3.392 5.247 15.264 1.00 96.56 99 ILE A O 1
ATOM 786 N N . ALA A 1 100 ? -2.585 5.260 13.165 1.00 96.25 100 ALA A N 1
ATOM 787 C CA . ALA A 1 100 ? -1.395 6.043 13.479 1.00 96.25 100 ALA A CA 1
ATOM 788 C C . ALA A 1 100 ? -1.763 7.444 13.983 1.00 96.25 100 ALA A C 1
ATOM 790 O O . ALA A 1 100 ? -1.254 7.857 15.021 1.00 96.25 100 ALA A O 1
ATOM 791 N N . THR A 1 101 ? -2.699 8.138 13.324 1.00 97.38 101 THR A N 1
ATOM 792 C CA . THR A 1 101 ? -3.193 9.444 13.786 1.00 97.38 101 THR A CA 1
ATOM 793 C C . THR A 1 101 ? -3.818 9.332 15.175 1.00 97.38 101 THR A C 1
ATOM 795 O O . THR A 1 101 ? -3.536 10.149 16.042 1.00 97.38 101 THR A O 1
ATOM 798 N N . ALA A 1 102 ? -4.633 8.305 15.428 1.00 97.31 102 ALA A N 1
ATOM 799 C CA . ALA A 1 102 ? -5.271 8.125 16.731 1.00 97.31 102 ALA A CA 1
ATOM 800 C C . ALA A 1 102 ? -4.267 7.860 17.866 1.00 97.31 102 ALA A C 1
ATOM 802 O O . ALA A 1 102 ? -4.467 8.330 18.989 1.00 97.31 102 ALA A O 1
ATOM 803 N N . LEU A 1 103 ? -3.192 7.122 17.578 1.00 97.19 103 LEU A N 1
ATOM 804 C CA . LEU A 1 103 ? -2.095 6.896 18.518 1.00 97.19 103 LEU A CA 1
ATOM 805 C C . LEU A 1 103 ? -1.278 8.171 18.763 1.00 97.19 103 LEU A C 1
ATOM 807 O O . LEU A 1 103 ? -0.991 8.488 19.916 1.00 97.19 103 LEU A O 1
ATOM 811 N N . GLU A 1 104 ? -0.941 8.909 17.703 1.00 96.88 104 GLU A N 1
ATOM 812 C CA . GLU A 1 104 ? -0.187 10.169 17.775 1.00 96.88 104 GLU A CA 1
ATOM 813 C C . GLU A 1 104 ? -0.926 11.215 18.623 1.00 96.88 104 GLU A C 1
ATOM 815 O O . GLU A 1 104 ? -0.351 11.826 19.523 1.00 96.88 104 GLU A O 1
ATOM 820 N N . GLU A 1 105 ? -2.235 11.345 18.409 1.00 97.12 105 GLU A N 1
ATOM 821 C CA . GLU A 1 105 ? -3.111 12.260 19.150 1.00 97.12 105 GLU A CA 1
ATOM 822 C C . GLU A 1 105 ? -3.502 11.726 20.538 1.00 97.12 105 GLU A C 1
ATOM 824 O O . GLU A 1 105 ? -4.225 12.383 21.287 1.00 97.12 105 GLU A O 1
ATOM 829 N N . ARG A 1 106 ? -3.017 10.531 20.909 1.00 97.12 106 ARG A N 1
ATOM 830 C CA . ARG A 1 106 ? -3.256 9.867 22.202 1.00 97.12 106 ARG A CA 1
ATOM 831 C C . ARG A 1 106 ? -4.738 9.681 22.550 1.00 97.12 106 ARG A C 1
ATOM 833 O O . ARG A 1 106 ? -5.087 9.553 23.722 1.00 97.12 106 ARG A O 1
ATOM 840 N N . VAL A 1 107 ? -5.611 9.629 21.544 1.00 97.62 107 VAL A N 1
ATOM 841 C CA . VAL A 1 107 ? -7.051 9.357 21.720 1.00 97.62 107 VAL A CA 1
ATOM 842 C C . VAL A 1 107 ? -7.350 7.856 21.831 1.00 97.62 107 VAL A C 1
ATOM 844 O O . VAL A 1 107 ? -8.455 7.451 22.210 1.00 97.62 107 VAL A O 1
ATOM 847 N N . VAL A 1 108 ? -6.353 7.023 21.517 1.00 97.06 108 VAL A N 1
ATOM 848 C CA . VAL A 1 108 ? -6.324 5.585 21.798 1.00 97.06 108 VAL A CA 1
ATOM 849 C C . VAL A 1 108 ? -4.954 5.162 22.324 1.00 97.06 108 VAL A C 1
ATOM 851 O O . VAL A 1 108 ? -3.952 5.846 22.120 1.00 97.06 108 VAL A O 1
ATOM 854 N N . ASN A 1 109 ? -4.894 3.996 22.961 1.00 95.94 109 ASN A N 1
ATOM 855 C CA . ASN A 1 109 ? -3.644 3.312 23.302 1.00 95.94 109 ASN A CA 1
ATOM 856 C C . ASN A 1 109 ? -3.749 1.800 23.019 1.00 95.94 109 ASN A C 1
ATOM 858 O O . ASN A 1 109 ? -4.827 1.285 22.728 1.00 95.94 109 ASN A O 1
ATOM 862 N N . LEU A 1 110 ? -2.630 1.073 23.107 1.00 94.62 110 LEU A N 1
ATOM 863 C CA . LEU A 1 110 ? -2.573 -0.361 22.776 1.00 94.62 110 LEU A CA 1
ATOM 864 C C . LEU A 1 110 ? -3.401 -1.262 23.709 1.00 94.62 110 LEU A C 1
ATOM 866 O O . LEU A 1 110 ? -3.745 -2.375 23.316 1.00 94.62 110 LEU A O 1
ATOM 870 N N . ASN A 1 111 ? -3.721 -0.798 24.919 1.00 93.06 111 ASN A N 1
ATOM 871 C CA . ASN A 1 111 ? -4.490 -1.557 25.907 1.00 93.06 111 ASN A CA 1
ATOM 872 C C . ASN A 1 111 ? -6.001 -1.297 25.814 1.00 93.06 111 ASN A C 1
ATOM 874 O O . ASN A 1 111 ? -6.775 -2.022 26.447 1.00 93.06 111 ASN A O 1
ATOM 878 N N . ASP A 1 112 ? -6.425 -0.291 25.041 1.00 95.81 112 ASP A N 1
ATOM 879 C CA . ASP A 1 112 ? -7.838 0.010 24.832 1.00 95.81 112 ASP A CA 1
ATOM 880 C C . ASP A 1 112 ? -8.579 -1.202 24.277 1.00 95.81 112 ASP A C 1
ATOM 882 O O . ASP A 1 112 ? -8.089 -1.914 23.400 1.00 95.81 112 ASP A O 1
ATOM 886 N N . GLN A 1 113 ? -9.795 -1.400 24.779 1.00 96.44 113 GLN A N 1
ATOM 887 C CA . GLN A 1 113 ? -10.678 -2.473 24.351 1.00 96.44 113 GLN A CA 1
ATOM 888 C C . GLN A 1 113 ? -11.790 -1.925 23.464 1.00 96.44 113 GLN A C 1
ATOM 890 O O . GLN A 1 113 ? -12.423 -0.909 23.760 1.00 96.44 113 GLN A O 1
ATOM 895 N N . PHE A 1 114 ? -12.043 -2.650 22.386 1.00 96.75 114 PHE A N 1
ATOM 896 C CA . PHE A 1 114 ? -13.061 -2.387 21.386 1.00 96.75 114 PHE A CA 1
ATOM 897 C C . PHE A 1 114 ? -13.935 -3.626 21.243 1.00 96.75 114 PHE A C 1
ATOM 899 O O . PHE A 1 114 ? -13.501 -4.744 21.522 1.00 96.75 114 PHE A O 1
ATOM 906 N N . TYR A 1 115 ? -15.174 -3.441 20.794 1.00 97.56 115 TYR A N 1
ATOM 907 C CA . TYR A 1 115 ? -16.092 -4.557 20.597 1.00 97.56 115 TYR A CA 1
ATOM 908 C C . TYR A 1 115 ? -16.666 -4.549 19.186 1.00 97.56 115 TYR A C 1
ATOM 910 O O . TYR A 1 115 ? -17.360 -3.616 18.771 1.00 97.56 115 TYR A O 1
ATOM 918 N N . CYS A 1 116 ? -16.394 -5.627 18.455 1.00 97.38 116 CYS A N 1
ATOM 919 C CA . CYS A 1 116 ? -16.896 -5.874 17.116 1.00 97.38 116 CYS A CA 1
ATOM 920 C C . CYS A 1 116 ? -18.021 -6.914 17.163 1.00 97.38 116 CYS A C 1
ATOM 922 O O . CYS A 1 116 ? -17.774 -8.106 17.346 1.00 97.38 116 CYS A O 1
ATOM 924 N N . LYS A 1 117 ? -19.256 -6.477 16.902 1.00 96.88 117 LYS A N 1
ATOM 925 C CA . LYS A 1 117 ? -20.426 -7.358 16.727 1.00 96.88 117 LYS A CA 1
ATOM 926 C C . LYS A 1 117 ? -20.711 -7.731 15.261 1.00 96.88 117 LYS A C 1
ATOM 928 O O . LYS A 1 117 ? -21.824 -8.125 14.936 1.00 96.88 117 LYS A O 1
ATOM 933 N N . GLY A 1 118 ? -19.747 -7.525 14.359 1.00 96.94 118 GLY A N 1
ATOM 934 C CA . GLY A 1 118 ? -19.886 -7.769 12.913 1.00 96.94 118 GLY A CA 1
ATOM 935 C C . GLY A 1 118 ? -20.598 -6.660 12.125 1.00 96.94 118 GLY A C 1
ATOM 936 O O . GLY A 1 118 ? -20.528 -6.635 10.899 1.00 96.94 118 GLY A O 1
ATOM 937 N N . TRP A 1 119 ? -21.225 -5.692 12.804 1.00 97.44 119 TRP A N 1
ATOM 938 C CA . TRP A 1 119 ? -21.725 -4.461 12.182 1.00 97.44 119 TRP A CA 1
ATOM 939 C C . TRP A 1 119 ? -21.753 -3.265 13.149 1.00 97.44 119 TRP A C 1
ATOM 941 O O . TRP A 1 119 ? -21.796 -3.432 14.372 1.00 97.44 119 TRP A O 1
ATOM 951 N N . ILE A 1 120 ? -21.792 -2.048 12.603 1.00 97.00 120 ILE A N 1
ATOM 952 C CA . ILE A 1 120 ? -22.025 -0.803 13.350 1.00 97.00 120 ILE A CA 1
ATOM 953 C C . ILE A 1 120 ? -22.879 0.164 12.525 1.00 97.00 120 ILE A C 1
ATOM 955 O O . ILE A 1 120 ? -22.742 0.228 11.307 1.00 97.00 120 ILE A O 1
ATOM 959 N N . LYS A 1 121 ? -23.768 0.919 13.182 1.00 96.56 121 LYS A N 1
ATOM 960 C CA . LYS A 1 121 ? -24.471 2.044 12.554 1.00 96.56 121 LYS A CA 1
ATOM 961 C C . LYS A 1 121 ? -23.758 3.338 12.927 1.00 96.56 121 LYS A C 1
ATOM 963 O O . LYS A 1 121 ? -23.620 3.624 14.113 1.00 96.56 121 LYS A O 1
ATOM 968 N N . TYR A 1 122 ? -23.340 4.109 11.933 1.00 93.50 122 TYR A N 1
ATOM 969 C CA . TYR A 1 122 ? -22.659 5.386 12.117 1.00 93.50 122 TYR A CA 1
ATOM 970 C C . TYR A 1 122 ? -23.133 6.383 11.055 1.00 93.50 122 TYR A C 1
ATOM 972 O O . TYR A 1 122 ? -23.247 6.024 9.885 1.00 93.50 122 TYR A O 1
ATOM 980 N N . ASN A 1 123 ? -23.483 7.606 11.469 1.00 92.19 123 ASN A N 1
ATOM 981 C CA . ASN A 1 123 ? -24.031 8.664 10.605 1.00 92.19 123 ASN A CA 1
ATOM 982 C C . ASN A 1 123 ? -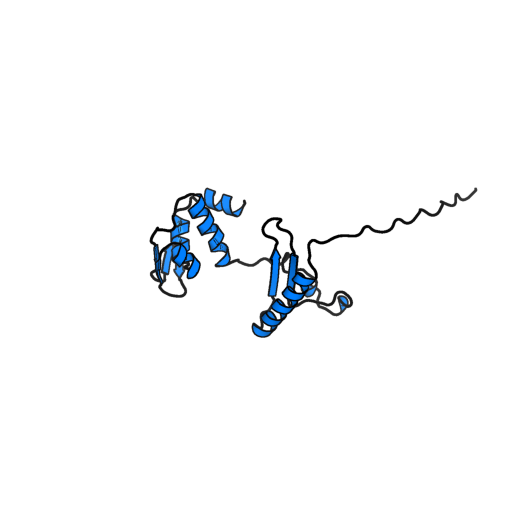25.134 8.193 9.637 1.00 92.19 123 ASN A C 1
ATOM 984 O O . ASN A 1 123 ? -25.146 8.531 8.462 1.00 92.19 123 ASN A O 1
ATOM 988 N N . GLY A 1 124 ? -26.066 7.370 10.128 1.00 94.25 124 GLY A N 1
ATOM 989 C CA . GLY A 1 124 ? -27.187 6.864 9.326 1.00 94.25 124 GLY A CA 1
ATOM 990 C C . GLY A 1 124 ? -26.863 5.659 8.435 1.00 94.25 124 GLY A C 1
ATOM 991 O O . GLY A 1 124 ? -27.795 4.980 8.011 1.00 94.25 124 GLY A O 1
ATOM 992 N N . HIS A 1 125 ? -25.588 5.320 8.244 1.00 96.44 125 HIS A N 1
ATOM 993 C CA . HIS A 1 125 ? -25.142 4.181 7.443 1.00 96.44 125 HIS A CA 1
ATOM 994 C C . HIS A 1 125 ? -24.814 2.967 8.314 1.00 96.44 125 HIS A C 1
ATOM 996 O O . HIS A 1 125 ? -24.379 3.106 9.459 1.00 96.44 125 HIS A O 1
ATOM 1002 N N . ILE A 1 126 ? -25.033 1.765 7.777 1.00 97.00 126 ILE A N 1
ATOM 1003 C CA . ILE A 1 126 ? -24.642 0.508 8.420 1.00 97.00 126 ILE A CA 1
ATOM 1004 C C . ILE A 1 126 ? -23.371 0.010 7.740 1.00 97.00 126 ILE A C 1
ATOM 1006 O O . ILE A 1 126 ? -23.348 -0.204 6.531 1.00 97.00 126 ILE A O 1
ATOM 1010 N N . PHE A 1 127 ? -22.326 -0.180 8.536 1.00 96.81 127 PHE A N 1
ATOM 1011 C CA . PHE A 1 127 ? -21.057 -0.747 8.111 1.00 96.81 127 PHE A CA 1
ATOM 1012 C C . PHE A 1 127 ? -20.955 -2.177 8.616 1.00 96.81 127 PHE A C 1
ATOM 1014 O O . PHE A 1 127 ? -21.276 -2.458 9.774 1.00 96.81 127 PHE A O 1
ATOM 1021 N N . HIS A 1 128 ? -20.477 -3.060 7.749 1.00 97.00 128 HIS A N 1
ATOM 1022 C CA . HIS A 1 128 ? -20.299 -4.472 8.041 1.00 97.00 128 HIS A CA 1
ATOM 1023 C C . HIS A 1 128 ? -18.820 -4.842 8.040 1.00 97.00 128 HIS A C 1
ATOM 1025 O O . HIS A 1 128 ? -17.999 -4.257 7.327 1.00 97.00 128 HIS A O 1
ATOM 1031 N N . ASP A 1 129 ? -18.502 -5.833 8.857 1.00 96.06 129 ASP A N 1
ATOM 1032 C CA . ASP A 1 129 ? -17.242 -6.551 8.781 1.00 96.06 129 ASP A CA 1
ATOM 1033 C C . ASP A 1 129 ? -17.465 -7.921 8.130 1.00 96.06 129 ASP A C 1
ATOM 1035 O O . ASP A 1 129 ? -18.604 -8.378 8.013 1.00 96.06 129 ASP A O 1
ATOM 1039 N N . ILE A 1 130 ? -16.388 -8.584 7.708 1.00 91.00 130 ILE A N 1
ATOM 1040 C CA . ILE A 1 130 ? -16.480 -9.899 7.049 1.00 91.00 130 ILE A CA 1
ATOM 1041 C C . ILE A 1 130 ? -17.081 -10.939 8.009 1.00 91.00 130 ILE A C 1
ATOM 1043 O O . ILE A 1 130 ? -17.802 -11.841 7.588 1.00 91.00 130 ILE A O 1
ATOM 1047 N N . HIS A 1 131 ? -16.789 -10.812 9.305 1.00 93.31 131 HIS A N 1
ATOM 1048 C CA . HIS A 1 131 ? -17.329 -11.646 10.372 1.00 93.31 131 HIS A CA 1
ATOM 1049 C C . HIS A 1 131 ? -17.310 -10.899 11.713 1.00 93.31 131 HIS A C 1
ATOM 1051 O O . HIS A 1 131 ? -16.729 -9.823 11.855 1.00 93.31 131 HIS A O 1
ATOM 1057 N N . GLN A 1 132 ? -17.975 -11.464 12.719 1.00 96.25 132 GLN A N 1
ATOM 1058 C CA . GLN A 1 132 ? -17.909 -10.956 14.084 1.00 96.25 132 GLN A CA 1
ATOM 1059 C C . GLN A 1 132 ? -16.559 -11.308 14.717 1.00 96.25 132 GLN A C 1
ATOM 1061 O O . GLN A 1 132 ? -16.153 -12.467 14.689 1.00 96.25 132 GLN A O 1
ATOM 1066 N N . HIS A 1 133 ? -15.915 -10.326 15.355 1.00 96.69 133 HIS A N 1
ATOM 1067 C CA . HIS A 1 133 ? -14.637 -10.544 16.037 1.00 96.69 133 HIS A CA 1
ATOM 1068 C C . HIS A 1 133 ? -14.725 -10.566 17.573 1.00 96.69 133 HIS A C 1
ATOM 1070 O O . HIS A 1 133 ? -13.825 -11.084 18.224 1.00 96.69 133 HIS A O 1
ATOM 1076 N N . GLY A 1 134 ? -15.787 -10.013 18.169 1.00 96.88 134 GLY A N 1
ATOM 1077 C CA . GLY A 1 134 ? -15.899 -9.880 19.623 1.00 96.88 134 GLY A CA 1
ATOM 1078 C C . GLY A 1 134 ? -14.989 -8.786 20.185 1.00 96.88 134 GLY A C 1
ATOM 1079 O O . GLY A 1 134 ? -14.800 -7.747 19.547 1.00 96.88 134 GLY A O 1
ATOM 1080 N N . SER A 1 135 ? -14.475 -8.999 21.397 1.00 97.3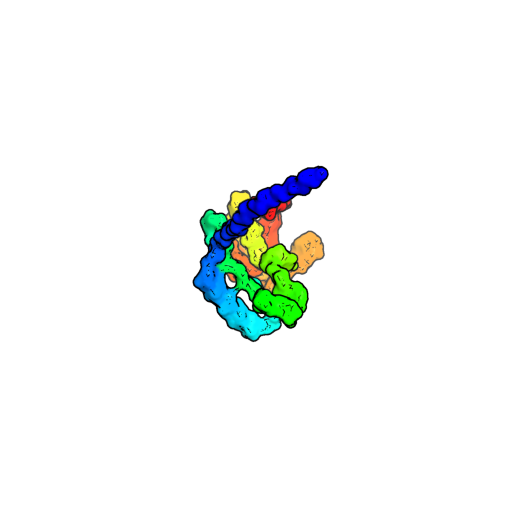8 135 SER A N 1
ATOM 1081 C CA . SER A 1 135 ? -13.557 -8.064 22.054 1.00 97.38 135 SER A CA 1
ATOM 1082 C C . SER A 1 135 ? -12.187 -8.080 21.381 1.00 97.38 135 SER A C 1
ATOM 1084 O O . SER A 1 135 ? -11.634 -9.146 21.124 1.00 97.38 135 SER A O 1
ATOM 1086 N N . GLN A 1 136 ? -11.647 -6.897 21.111 1.00 96.62 136 GLN A N 1
ATOM 1087 C CA . GLN A 1 136 ? -10.359 -6.703 20.455 1.00 96.62 136 GLN A CA 1
ATOM 1088 C C . GLN A 1 136 ? -9.606 -5.543 21.095 1.00 96.62 136 GLN A C 1
ATOM 1090 O O . GLN A 1 136 ? -10.210 -4.521 21.421 1.00 96.62 136 GLN A O 1
ATOM 1095 N N . ASN A 1 137 ? -8.284 -5.666 21.201 1.00 96.56 137 ASN A N 1
ATOM 1096 C CA . ASN A 1 137 ? -7.423 -4.502 21.403 1.00 96.56 137 ASN A CA 1
ATOM 1097 C C . ASN A 1 137 ? -7.029 -3.864 20.056 1.00 96.56 137 ASN A C 1
ATOM 1099 O O . ASN A 1 137 ? -7.399 -4.349 18.982 1.00 96.56 137 ASN A O 1
ATOM 1103 N N . LEU A 1 138 ? -6.259 -2.774 20.090 1.00 95.25 138 LEU A N 1
ATOM 1104 C CA . LEU A 1 138 ? -5.851 -2.069 18.869 1.00 95.25 138 LEU A CA 1
ATOM 1105 C C . LEU A 1 138 ? -4.986 -2.936 17.931 1.00 95.25 138 LEU A C 1
ATOM 1107 O O . LEU A 1 138 ? -5.127 -2.863 16.710 1.00 95.25 138 LEU A O 1
ATOM 1111 N N . THR A 1 139 ? -4.136 -3.800 18.488 1.00 95.62 139 THR A N 1
ATOM 1112 C CA . THR A 1 139 ? -3.323 -4.757 17.719 1.00 95.62 139 THR A CA 1
ATOM 1113 C C . THR A 1 139 ? -4.205 -5.768 16.986 1.00 95.62 139 THR A C 1
ATOM 1115 O O . THR A 1 139 ? -3.983 -6.047 15.806 1.00 95.62 139 THR A O 1
ATOM 1118 N N . ASP A 1 140 ? -5.241 -6.279 17.651 1.00 96.38 140 ASP A N 1
ATOM 1119 C CA . ASP A 1 140 ? -6.202 -7.213 17.065 1.00 96.38 140 ASP A CA 1
ATOM 1120 C C . ASP A 1 140 ? -7.028 -6.559 15.952 1.00 96.38 140 ASP A C 1
ATOM 1122 O O . ASP A 1 140 ? -7.323 -7.210 14.947 1.00 96.38 140 ASP A O 1
ATOM 1126 N N . ILE A 1 141 ? -7.362 -5.271 16.089 1.00 96.00 141 ILE A N 1
ATOM 1127 C CA . ILE A 1 141 ? -8.046 -4.502 15.041 1.00 96.00 141 ILE A CA 1
ATOM 1128 C C . ILE A 1 141 ? -7.204 -4.461 13.765 1.00 96.00 141 ILE A C 1
ATOM 1130 O O . ILE A 1 141 ? -7.730 -4.740 12.685 1.00 96.00 141 ILE A O 1
ATOM 1134 N N . VAL A 1 142 ? -5.907 -4.147 13.877 1.00 95.19 142 VAL A N 1
ATOM 1135 C CA . VAL A 1 142 ? -4.984 -4.126 12.728 1.00 95.19 142 VAL A CA 1
ATOM 1136 C C . VAL A 1 142 ? -4.852 -5.525 12.132 1.00 95.19 142 VAL A C 1
ATOM 1138 O O . VAL A 1 142 ? -5.040 -5.701 10.929 1.00 95.19 142 VAL A O 1
ATOM 1141 N N . LYS A 1 143 ? -4.581 -6.527 12.979 1.00 95.44 143 LYS A N 1
ATOM 1142 C CA . LYS A 1 143 ? -4.366 -7.925 12.580 1.00 95.44 143 LYS A CA 1
ATOM 1143 C C . LYS A 1 143 ? -5.545 -8.494 11.796 1.00 95.44 143 LYS A C 1
ATOM 1145 O O . LYS A 1 143 ? -5.347 -9.136 10.771 1.00 95.44 143 LYS A O 1
ATOM 1150 N N . ASN A 1 144 ? -6.760 -8.266 12.284 1.00 95.81 144 ASN A N 1
ATOM 1151 C CA . ASN A 1 144 ? -7.976 -8.805 11.678 1.00 95.81 144 ASN A CA 1
ATOM 1152 C C . ASN A 1 144 ? -8.574 -7.858 10.628 1.00 95.81 144 ASN A C 1
ATOM 1154 O O . ASN A 1 144 ? -9.609 -8.160 10.044 1.00 95.81 144 ASN A O 1
ATOM 1158 N N . SER A 1 145 ? -7.939 -6.705 10.388 1.00 96.38 145 SER A N 1
ATOM 1159 C CA . SER A 1 145 ? -8.460 -5.639 9.533 1.00 96.38 145 SER A CA 1
ATOM 1160 C C . SER A 1 145 ? -9.905 -5.260 9.887 1.00 96.38 145 SER A C 1
ATOM 1162 O O . SER A 1 145 ? -10.740 -5.058 9.008 1.00 96.38 145 SER A O 1
ATOM 1164 N N . CYS A 1 146 ? -10.211 -5.137 11.177 1.00 97.06 146 CYS A N 1
ATOM 1165 C CA . CYS A 1 146 ? -11.569 -4.925 11.672 1.00 97.06 146 CYS A CA 1
ATOM 1166 C C . CYS A 1 146 ? -12.088 -3.525 11.293 1.00 97.06 146 CYS A C 1
ATOM 1168 O O . CYS A 1 146 ? -11.629 -2.516 11.833 1.00 97.06 146 CYS A O 1
ATOM 1170 N N . ASN A 1 147 ? -13.057 -3.443 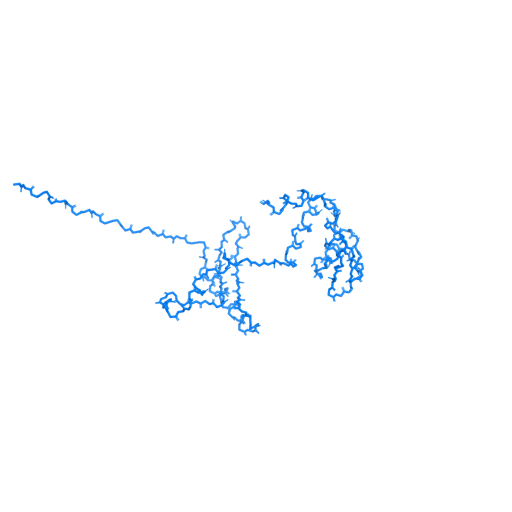10.375 1.00 97.00 147 ASN A N 1
ATOM 1171 C CA . ASN A 1 147 ? -13.676 -2.181 9.944 1.00 97.00 147 ASN A CA 1
ATOM 1172 C C . ASN A 1 147 ? -14.310 -1.448 11.126 1.00 97.00 147 ASN A C 1
ATOM 1174 O O . ASN A 1 147 ? -14.160 -0.239 11.277 1.00 97.00 147 ASN A O 1
ATOM 1178 N N . ILE A 1 148 ? -15.007 -2.194 11.980 1.00 97.38 148 ILE A N 1
ATOM 1179 C CA . ILE A 1 148 ? -15.760 -1.631 13.104 1.00 97.38 148 ILE A CA 1
ATOM 1180 C C . ILE A 1 148 ? -14.816 -1.064 14.155 1.00 97.38 148 ILE A C 1
ATOM 1182 O O . ILE A 1 148 ? -15.063 0.028 14.660 1.00 97.38 148 ILE A O 1
ATOM 1186 N N . GLY A 1 149 ? -13.726 -1.777 14.444 1.00 97.06 149 GLY A N 1
ATOM 1187 C CA . GLY A 1 149 ? -12.677 -1.300 15.337 1.00 97.06 149 GLY A CA 1
ATOM 1188 C C . GLY A 1 149 ? -12.071 0.006 14.834 1.00 97.06 149 GLY A C 1
ATOM 1189 O O . GLY A 1 149 ? -12.005 0.970 15.586 1.00 97.06 149 GLY A O 1
ATOM 1190 N N . VAL A 1 150 ? -11.740 0.085 13.540 1.00 97.25 150 VAL A N 1
ATOM 1191 C CA . VAL A 1 150 ? -11.211 1.323 12.943 1.00 97.25 150 VAL A CA 1
ATOM 1192 C C . VAL A 1 150 ? -12.224 2.463 12.966 1.00 97.25 150 VAL A C 1
ATOM 1194 O O . VAL A 1 150 ? -11.839 3.589 13.263 1.00 97.25 150 VAL A O 1
ATOM 1197 N N . ILE A 1 151 ? -13.510 2.204 12.708 1.00 96.88 151 ILE A N 1
ATOM 1198 C CA . ILE A 1 151 ? -14.557 3.230 12.836 1.00 96.88 151 ILE A CA 1
ATOM 1199 C C . ILE A 1 151 ? -14.605 3.739 14.279 1.00 96.88 151 ILE A C 1
ATOM 1201 O O . ILE A 1 151 ? -14.547 4.944 14.497 1.00 96.88 151 ILE A O 1
ATOM 1205 N N . GLN A 1 152 ? -14.641 2.843 15.269 1.00 96.88 152 GLN A N 1
ATOM 1206 C CA . GLN A 1 152 ? -14.637 3.221 16.686 1.00 96.88 152 GLN A CA 1
ATOM 1207 C C . GLN A 1 152 ? -13.387 4.033 17.059 1.00 96.88 152 GLN A C 1
ATOM 1209 O O . GLN A 1 152 ? -13.510 5.032 17.764 1.00 96.88 152 GLN A O 1
ATOM 1214 N N . THR A 1 153 ? -12.205 3.668 16.557 1.00 96.62 153 THR A N 1
ATOM 1215 C CA . THR A 1 153 ? -10.975 4.464 16.698 1.00 96.62 153 THR A CA 1
ATOM 1216 C C . THR A 1 153 ? -11.131 5.850 16.067 1.00 96.62 153 THR A C 1
ATOM 1218 O O . THR A 1 153 ? -10.887 6.855 16.729 1.00 96.62 153 THR A O 1
ATOM 1221 N N . GLY A 1 154 ? -11.598 5.915 14.818 1.00 95.75 154 GLY A N 1
ATOM 1222 C CA . GLY A 1 154 ? -11.778 7.157 14.069 1.00 95.75 154 GLY A CA 1
ATOM 1223 C C . GLY A 1 154 ? -12.785 8.112 14.708 1.00 95.75 154 GLY A C 1
ATOM 1224 O O . GLY A 1 154 ? -12.555 9.313 14.707 1.00 95.75 154 GLY A O 1
ATOM 1225 N N . THR A 1 155 ? -13.847 7.606 15.345 1.00 95.44 155 THR A N 1
ATOM 1226 C CA . THR A 1 155 ? -14.819 8.462 16.058 1.00 95.44 155 THR A CA 1
ATOM 1227 C C . THR A 1 155 ? -14.242 9.217 17.255 1.00 95.44 155 THR A C 1
ATOM 1229 O O . THR A 1 155 ? -14.900 10.117 17.770 1.00 95.44 155 THR A O 1
ATOM 1232 N N . ARG A 1 156 ? -13.035 8.861 17.713 1.00 96.00 156 ARG A N 1
ATOM 1233 C CA . ARG A 1 156 ? -12.335 9.568 18.793 1.00 96.00 156 ARG A CA 1
ATOM 1234 C C . ARG A 1 156 ? -11.416 10.681 18.283 1.00 96.00 156 ARG A C 1
ATOM 1236 O O . ARG A 1 156 ? -10.878 11.421 19.099 1.00 96.00 156 ARG A O 1
ATOM 1243 N N . LEU A 1 157 ? -11.205 10.779 16.970 1.00 96.62 157 LEU A N 1
ATOM 1244 C CA . LEU A 1 157 ? -10.386 11.818 16.352 1.00 96.62 157 LEU A CA 1
ATOM 1245 C C . LEU A 1 157 ? -11.208 13.080 16.080 1.00 96.62 157 LEU A C 1
ATOM 1247 O O . LEU A 1 157 ? -12.372 13.006 15.690 1.00 96.62 157 LEU A O 1
ATOM 1251 N N . ASP A 1 158 ? -10.562 14.237 16.222 1.00 96.25 158 ASP A N 1
ATOM 1252 C CA . ASP A 1 158 ? -11.074 15.484 15.657 1.00 96.25 158 ASP A CA 1
ATOM 1253 C C . ASP A 1 158 ? -10.953 15.454 14.124 1.00 96.25 158 ASP A C 1
ATOM 1255 O O . ASP A 1 158 ? -9.930 15.044 13.567 1.00 96.25 158 ASP A O 1
ATOM 1259 N N . GLU A 1 159 ? -12.002 15.902 13.436 1.00 94.88 159 GLU A N 1
ATOM 1260 C CA . GLU A 1 159 ? -12.089 15.856 11.975 1.00 94.88 159 GLU A CA 1
ATOM 1261 C C . GLU A 1 159 ? -10.984 16.680 11.300 1.00 94.88 159 GLU A C 1
ATOM 1263 O O . GLU A 1 159 ? -10.363 16.213 10.344 1.00 94.88 159 GLU A O 1
ATOM 1268 N N . LYS A 1 160 ? -10.672 17.873 11.826 1.00 96.31 160 LYS A N 1
ATOM 1269 C CA . LYS A 1 160 ? -9.631 18.744 11.255 1.00 96.31 160 LYS A CA 1
ATOM 1270 C C . LYS A 1 160 ? -8.242 18.168 11.490 1.00 96.31 160 LYS A C 1
ATOM 1272 O O . LYS A 1 160 ? -7.362 18.311 10.640 1.00 96.31 160 LYS A O 1
ATOM 1277 N N . VAL A 1 161 ? -8.035 17.520 12.634 1.00 95.50 161 VAL A N 1
ATOM 1278 C CA . VAL A 1 161 ? -6.788 16.810 12.935 1.00 95.50 161 VAL A CA 1
ATOM 1279 C C . VAL A 1 161 ? -6.589 15.642 11.972 1.00 95.50 161 VAL A C 1
ATOM 1281 O O . VAL A 1 161 ? -5.510 15.508 11.389 1.00 95.50 161 VAL A O 1
ATOM 1284 N N . PHE A 1 162 ? -7.631 14.843 11.735 1.00 96.44 162 PHE A N 1
ATOM 1285 C CA . PHE A 1 162 ? -7.551 13.739 10.785 1.00 96.44 162 PHE A CA 1
ATOM 1286 C C . PHE A 1 162 ? -7.333 14.231 9.347 1.00 96.44 162 PHE A C 1
ATOM 1288 O O . PHE A 1 162 ? -6.440 13.725 8.668 1.00 96.44 162 PHE A O 1
ATOM 1295 N N . GLU A 1 163 ? -8.047 15.275 8.905 1.00 96.31 163 GLU A N 1
ATOM 1296 C CA . GLU A 1 163 ? -7.828 15.887 7.587 1.00 96.31 163 GLU A CA 1
ATOM 1297 C C . GLU A 1 163 ? -6.373 16.347 7.420 1.00 96.31 163 GLU A C 1
ATOM 1299 O O . GLU A 1 163 ? -5.722 16.045 6.415 1.00 96.31 163 GLU A O 1
ATOM 1304 N N . LYS A 1 164 ? -5.828 17.039 8.427 1.00 95.38 164 LYS A N 1
ATOM 1305 C CA . LYS A 1 164 ? -4.433 17.487 8.417 1.00 95.38 164 LYS A CA 1
ATOM 1306 C C . LYS A 1 164 ? -3.459 16.311 8.338 1.00 95.38 164 LYS A C 1
ATOM 1308 O O . LYS A 1 164 ? -2.445 16.422 7.655 1.00 95.38 164 LYS A O 1
ATOM 1313 N N . SER A 1 165 ? -3.755 15.197 9.008 1.00 94.81 165 SER A N 1
ATOM 1314 C CA . SER A 1 165 ? -2.902 14.007 8.987 1.00 94.81 165 SER A CA 1
ATOM 1315 C C . SER A 1 165 ? -2.826 13.343 7.612 1.00 94.81 165 SER A C 1
ATOM 1317 O O . SER A 1 165 ? -1.795 12.764 7.298 1.00 94.81 165 SER A O 1
ATOM 1319 N N . ILE A 1 166 ? -3.881 13.417 6.797 1.00 94.69 166 ILE A N 1
ATOM 1320 C CA . ILE A 1 166 ? -3.898 12.838 5.440 1.00 94.69 166 ILE A CA 1
ATOM 1321 C C . ILE A 1 166 ? -3.081 13.691 4.455 1.00 94.69 166 ILE A C 1
ATOM 1323 O O . ILE A 1 166 ? -2.625 13.194 3.429 1.00 94.69 166 ILE A O 1
ATOM 1327 N N . ARG A 1 167 ? -2.904 14.982 4.756 1.00 93.50 167 ARG A N 1
ATOM 1328 C CA . ARG A 1 167 ? -2.187 15.951 3.911 1.00 93.50 167 ARG A CA 1
ATOM 1329 C C . ARG A 1 167 ? -0.717 16.156 4.301 1.00 93.50 167 ARG A C 1
ATOM 1331 O O . ARG A 1 167 ? -0.060 16.981 3.668 1.00 93.50 167 ARG A O 1
ATOM 1338 N N . ARG A 1 168 ? -0.254 15.512 5.375 1.00 81.81 168 ARG A N 1
ATOM 1339 C CA . ARG A 1 168 ? 1.132 15.595 5.860 1.00 81.81 168 ARG A CA 1
ATOM 1340 C C . ARG A 1 168 ? 2.081 14.857 4.929 1.00 81.81 168 ARG A C 1
ATOM 1342 O O . ARG A 1 168 ? 3.186 15.404 4.738 1.00 81.81 168 ARG A O 1
#

InterPro domains:
  IPR001460 Penicillin-binding protein, transpeptidase [PF00905] (45-164)
  IPR012338 Beta-lactamase/transpeptidase-like [G3DSA:3.40.710.10] (20-167)
  IPR012338 Beta-lactamase/transpeptidase-like [SSF56601] (9-162)
  IPR050515 Class D beta-lactamase/transpeptidase [PTHR30627] (7-164)

pLDDT: mean 94.08, std 8.23, range [48.53, 98.75]

Sequence (168 aa):
MPLSIKEPTTHKDGHSIVLTIDEVIQYITEEALDKAFQKSKAKAGIAIVVEPKTGEILAMAIKPSYDPNYFNKYPRDLWRNRAVTDAYEPGSTFKVITIATALEERVVNLNDQFYCKGWIKYNGHIFHDIHQHGSQNLTDIVKNSCNIGVIQTGTRLDEKVFEKSIRR

Organism: NCBI:txid412755

Foldseek 3Di:
DDDPDPDDDDDDDDDDDDALADVVVAVVQQVVQVVVCVVVVDPKDWDWDADVVPRGTHYIYMPPADDPVPCVVDDPVRVDRCVPPPDDDPPLVCLCLLLVLLVVVVLFDQPDKDAFPQWDQDPNDIDGDPHGDGIDGPVRCNVRSPPRVSVVSNVSDDPVSSVVSVVD